Protein AF-T1D3G8-F1 (afdb_monomer_lite)

Organism: NCBI:txid410659

Foldseek 3Di:
DDDDFAEEEDEDPDPPDDPVNQQVVCVVPHDNRNRHPYYHYDNDADADPVGDRDD

Secondary structure (DSSP, 8-state):
-PPP--EEEE--SSTT--HHHHHHHHHHHS-GGGS-SEEEE-SSPPB-TTS-B--

Sequence (55 aa):
LYGEEVVAFVVKKNPDVKESDIIEYCRNNIAWFKCPKEIIFVDELPKNSVDKVQN

InterPro domains:
  IPR025110 AMP-binding enzyme, C-terminal domain [PF13193] (2-52)
  IPR045851 AMP-binding enzyme domain superfamily [G3DSA:3.30.300.30] (1-55)

Structure (mmCIF, N/CA/C/O backbone):
data_AF-T1D3G8-F1
#
_entry.id   AF-T1D3G8-F1
#
loop_
_atom_site.group_PDB
_atom_site.id
_atom_site.type_symbol
_atom_site.label_atom_id
_atom_site.label_alt_id
_atom_site.label_comp_id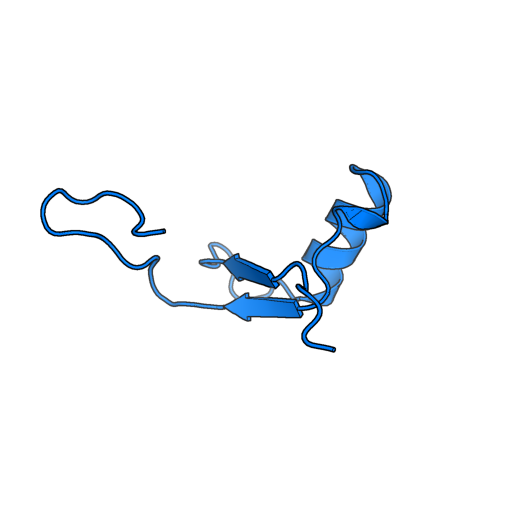
_atom_site.label_asym_id
_atom_site.label_entity_id
_atom_site.label_seq_id
_atom_site.pdbx_PDB_ins_code
_atom_site.Cartn_x
_atom_site.Cartn_y
_atom_site.Cartn_z
_atom_site.occupancy
_atom_site.B_iso_or_equiv
_atom_site.auth_seq_id
_atom_site.auth_comp_id
_atom_site.auth_asym_id
_atom_site.auth_atom_id
_atom_site.pdbx_PDB_model_num
ATOM 1 N N . LEU A 1 1 ? 11.112 19.738 -16.549 1.00 46.00 1 LEU A N 1
ATOM 2 C CA . LEU A 1 1 ? 11.675 18.920 -15.456 1.00 46.00 1 LEU A CA 1
ATOM 3 C C . LEU A 1 1 ? 10.675 17.815 -15.175 1.00 46.00 1 LEU A C 1
ATOM 5 O O . LEU A 1 1 ? 9.565 18.145 -14.786 1.00 46.00 1 LEU A O 1
ATOM 9 N N . TYR A 1 2 ? 11.022 16.558 -15.436 1.00 64.12 2 TYR A N 1
ATOM 10 C CA . TYR A 1 2 ? 10.207 15.423 -14.999 1.00 64.12 2 TYR A CA 1
ATOM 11 C C . TYR A 1 2 ? 10.719 15.021 -13.613 1.00 64.12 2 TYR A C 1
ATOM 13 O O . TYR A 1 2 ? 11.913 14.771 -13.464 1.00 64.12 2 TYR A O 1
ATOM 21 N N . GLY A 1 3 ? 9.858 15.101 -12.600 1.00 83.12 3 GLY A N 1
ATOM 22 C CA . GLY A 1 3 ? 10.142 14.622 -11.248 1.00 83.12 3 GLY A CA 1
ATOM 23 C C . GLY A 1 3 ? 9.580 13.217 -11.065 1.00 83.12 3 GLY A C 1
ATOM 24 O O . GLY A 1 3 ? 8.617 12.852 -11.736 1.00 83.12 3 GLY A O 1
ATOM 25 N N . GLU A 1 4 ? 10.182 12.442 -10.172 1.00 85.62 4 GLU A N 1
ATOM 26 C CA . GLU A 1 4 ? 9.658 11.141 -9.755 1.00 85.62 4 GLU A CA 1
ATOM 27 C C . GLU A 1 4 ? 8.808 11.318 -8.493 1.00 85.62 4 GLU A C 1
ATOM 29 O O . GLU A 1 4 ? 9.155 12.100 -7.604 1.00 85.62 4 GLU A O 1
ATOM 34 N N . GLU A 1 5 ? 7.698 10.588 -8.412 1.00 90.38 5 GLU A N 1
ATOM 35 C CA . GLU A 1 5 ? 6.809 10.575 -7.253 1.00 90.38 5 GLU A CA 1
ATOM 36 C C . GLU A 1 5 ? 6.676 9.151 -6.700 1.00 90.38 5 GLU A C 1
ATOM 38 O O . GLU A 1 5 ? 6.653 8.175 -7.449 1.00 90.38 5 GLU A O 1
ATOM 43 N N . VAL A 1 6 ? 6.610 9.022 -5.371 1.00 94.69 6 VAL A N 1
ATOM 44 C CA . VAL A 1 6 ? 6.438 7.725 -4.708 1.00 94.69 6 VAL A CA 1
ATOM 45 C C . VAL A 1 6 ? 4.962 7.336 -4.756 1.00 94.69 6 VAL A C 1
ATOM 47 O O . VAL A 1 6 ? 4.140 7.947 -4.073 1.00 94.69 6 VAL A O 1
ATOM 50 N N . VAL A 1 7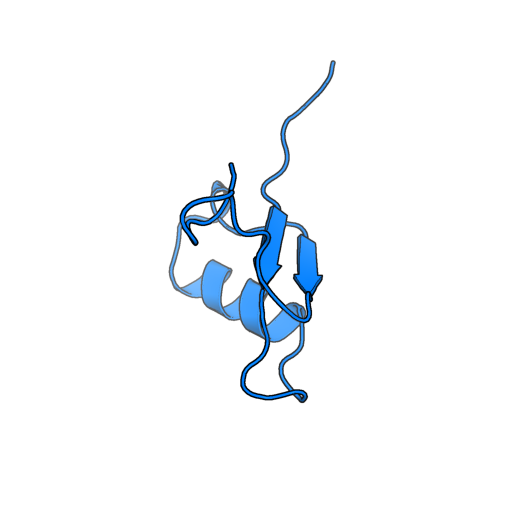 ? 4.645 6.291 -5.515 1.00 95.31 7 VAL A N 1
ATOM 51 C CA . VAL A 1 7 ? 3.301 5.706 -5.643 1.00 95.31 7 VAL A CA 1
ATOM 52 C C . VAL A 1 7 ? 3.333 4.271 -5.123 1.00 95.31 7 VAL A C 1
ATOM 54 O O . VAL A 1 7 ? 4.314 3.556 -5.340 1.00 95.31 7 VAL A O 1
ATOM 57 N N . ALA A 1 8 ? 2.276 3.833 -4.437 1.00 96.31 8 ALA A N 1
ATOM 58 C CA . ALA A 1 8 ? 2.156 2.450 -3.980 1.00 96.31 8 ALA A CA 1
ATOM 59 C C . ALA A 1 8 ? 0.947 1.744 -4.602 1.00 96.31 8 ALA A C 1
ATOM 61 O O . ALA A 1 8 ? -0.175 2.235 -4.519 1.00 96.31 8 ALA A O 1
ATOM 62 N N . PHE A 1 9 ? 1.173 0.548 -5.150 1.00 96.00 9 PHE A N 1
ATOM 63 C CA . PHE A 1 9 ? 0.118 -0.363 -5.594 1.00 96.00 9 PHE A CA 1
ATOM 64 C C . PHE A 1 9 ? -0.218 -1.349 -4.477 1.00 96.00 9 PHE A C 1
ATOM 66 O O . PHE A 1 9 ? 0.669 -2.025 -3.952 1.00 96.00 9 PHE A O 1
ATOM 73 N N . VAL A 1 10 ? -1.490 -1.426 -4.092 1.00 96.44 10 VAL A N 1
ATOM 74 C CA . VAL A 1 10 ? -1.926 -2.175 -2.909 1.00 96.44 10 VAL A CA 1
ATOM 75 C C . VAL A 1 10 ? -3.089 -3.095 -3.252 1.00 96.44 10 VAL A C 1
ATOM 77 O O . VAL A 1 10 ? -4.137 -2.650 -3.709 1.00 96.44 10 VAL A O 1
ATOM 80 N N . VAL A 1 11 ? -2.936 -4.381 -2.942 1.00 96.69 11 VAL A N 1
ATOM 81 C CA . VAL A 1 11 ? -4.050 -5.336 -2.916 1.00 96.69 11 VAL A CA 1
ATOM 82 C C . VAL A 1 11 ? -4.654 -5.331 -1.516 1.00 96.69 11 VAL A C 1
ATOM 84 O O . VAL A 1 11 ? -3.972 -5.631 -0.529 1.00 96.69 11 VAL A O 1
ATOM 87 N N . LYS A 1 12 ? -5.936 -4.978 -1.404 1.00 96.12 12 LYS A N 1
A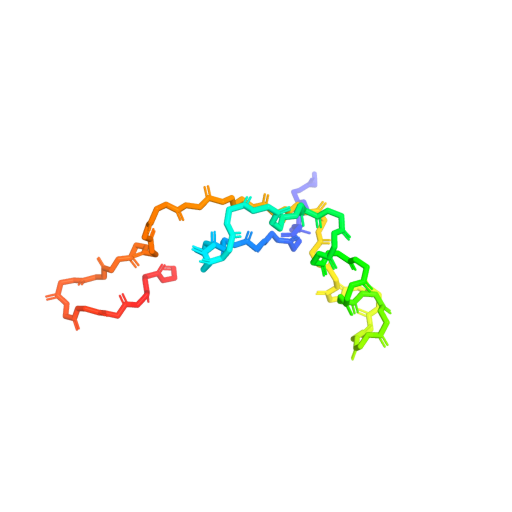TOM 88 C CA . LYS A 1 12 ? -6.625 -4.934 -0.110 1.00 96.12 12 LYS A CA 1
ATOM 89 C C . LYS A 1 12 ? -6.973 -6.338 0.370 1.00 96.12 12 LYS A C 1
ATOM 91 O O . LYS A 1 12 ? -7.631 -7.099 -0.327 1.00 96.12 12 LYS A O 1
ATOM 96 N N . LYS A 1 13 ? -6.625 -6.639 1.623 1.00 95.56 13 LYS A N 1
ATOM 97 C CA . LYS A 1 13 ? -7.214 -7.780 2.350 1.00 95.56 13 LYS A CA 1
ATOM 98 C C . LYS A 1 13 ? -8.540 -7.418 3.012 1.00 95.56 13 LYS A C 1
ATOM 100 O O . LYS A 1 13 ? -9.429 -8.254 3.096 1.00 95.56 13 LYS A O 1
ATOM 105 N N . ASN A 1 14 ? -8.648 -6.182 3.497 1.00 95.88 14 ASN A N 1
ATOM 106 C CA . ASN A 1 14 ? -9.870 -5.626 4.058 1.00 95.88 14 ASN A CA 1
ATOM 107 C C . ASN A 1 14 ? -10.367 -4.503 3.124 1.00 95.88 14 ASN A C 1
ATOM 109 O O . ASN A 1 14 ? -9.623 -3.535 2.930 1.00 95.88 14 ASN A O 1
ATOM 113 N N . PRO A 1 15 ? -11.579 -4.611 2.543 1.00 94.50 15 PRO A N 1
ATOM 114 C CA . PRO A 1 15 ? -12.118 -3.606 1.624 1.00 94.50 15 PRO A CA 1
ATOM 115 C C . PRO A 1 15 ? -12.289 -2.219 2.264 1.00 94.50 15 PRO A C 1
ATOM 117 O O . PRO A 1 15 ? -12.159 -1.214 1.558 1.00 94.50 15 PRO A O 1
ATOM 120 N N . ASP A 1 16 ? -12.488 -2.157 3.583 1.00 96.88 16 ASP A N 1
ATOM 121 C CA . ASP A 1 16 ? -12.742 -0.915 4.321 1.00 96.88 16 ASP A CA 1
ATOM 122 C C . ASP A 1 16 ? -11.494 -0.043 4.513 1.00 96.88 16 ASP A C 1
ATOM 124 O O . ASP A 1 16 ? -11.615 1.122 4.894 1.00 96.88 16 ASP A O 1
ATOM 128 N N . VAL A 1 17 ? -10.296 -0.576 4.235 1.00 97.12 17 VAL A N 1
ATOM 129 C CA . VAL A 1 17 ? -9.041 0.186 4.322 1.00 97.12 17 VAL A CA 1
ATOM 130 C C . VAL A 1 17 ? -9.061 1.322 3.311 1.00 97.12 17 VAL A C 1
ATOM 132 O O . VAL A 1 17 ? -9.277 1.101 2.119 1.00 97.12 17 VAL A O 1
ATOM 135 N N . LYS A 1 18 ? -8.788 2.541 3.764 1.00 97.62 18 LYS A N 1
ATOM 136 C CA . LYS A 1 18 ? -8.699 3.729 2.917 1.00 97.62 18 LYS A CA 1
ATOM 137 C C . LYS A 1 18 ? -7.246 4.062 2.615 1.00 97.62 18 LYS A C 1
ATOM 139 O O . LYS A 1 18 ? -6.324 3.680 3.331 1.00 97.62 18 LYS A O 1
ATOM 144 N N . GLU A 1 19 ? -7.051 4.828 1.552 1.00 97.69 19 GLU A N 1
ATOM 145 C CA . GLU A 1 19 ? -5.750 5.402 1.205 1.00 97.69 19 GLU A CA 1
ATOM 146 C C . GLU A 1 19 ? -5.154 6.216 2.368 1.00 97.69 19 GLU A C 1
ATOM 148 O O . GLU A 1 19 ? -3.977 6.061 2.692 1.00 97.69 19 GLU A O 1
ATOM 153 N N . SER A 1 20 ? -5.983 7.015 3.053 1.00 97.31 20 SER A N 1
ATOM 154 C CA . SER A 1 20 ? -5.571 7.817 4.211 1.00 97.31 20 SER A CA 1
ATOM 155 C C . SER A 1 20 ? -4.949 6.980 5.323 1.00 97.31 20 SER A C 1
ATOM 157 O O . SER A 1 20 ? -3.954 7.400 5.905 1.00 97.31 20 SER A O 1
ATOM 159 N N . ASP A 1 21 ? -5.500 5.793 5.580 1.00 97.94 21 ASP A N 1
ATOM 160 C CA . ASP A 1 21 ? -5.060 4.921 6.671 1.00 97.94 21 ASP A CA 1
ATOM 161 C C . ASP A 1 21 ? -3.637 4.408 6.401 1.00 97.94 21 ASP A C 1
ATOM 163 O O . ASP A 1 21 ? -2.790 4.363 7.292 1.00 97.94 21 ASP A O 1
ATOM 167 N N . ILE A 1 22 ? -3.351 4.073 5.138 1.00 97.56 22 ILE A N 1
ATOM 168 C CA . ILE A 1 22 ? -2.035 3.603 4.687 1.00 97.56 22 ILE A CA 1
ATOM 169 C C . ILE A 1 22 ? -1.024 4.752 4.714 1.00 97.56 22 ILE A C 1
ATOM 171 O O . ILE A 1 22 ? 0.088 4.586 5.216 1.00 97.56 22 ILE A O 1
ATOM 175 N N . ILE A 1 23 ? -1.405 5.929 4.212 1.00 97.06 23 ILE A N 1
ATOM 176 C CA . ILE A 1 23 ? -0.539 7.114 4.216 1.00 97.06 23 ILE A CA 1
ATOM 177 C C . ILE A 1 23 ? -0.204 7.531 5.652 1.00 97.06 23 ILE A C 1
ATOM 179 O O . ILE A 1 23 ? 0.957 7.808 5.953 1.00 97.06 23 ILE A O 1
ATOM 183 N N . GLU A 1 24 ? -1.187 7.567 6.552 1.00 97.88 24 GLU A N 1
ATOM 184 C CA . GLU A 1 24 ? -0.974 7.892 7.964 1.00 97.88 24 GLU A CA 1
ATOM 185 C C . GLU A 1 24 ? -0.066 6.864 8.644 1.00 97.88 24 GLU A C 1
ATOM 187 O O . GLU A 1 24 ? 0.885 7.239 9.336 1.00 97.88 24 GLU A O 1
ATOM 192 N N . TYR A 1 25 ? -0.277 5.574 8.371 1.00 97.94 25 TYR A N 1
ATOM 193 C CA . TYR A 1 25 ? 0.623 4.527 8.834 1.00 97.94 25 TYR A CA 1
ATOM 194 C C . TYR A 1 25 ? 2.063 4.767 8.353 1.00 97.94 25 TYR A C 1
ATOM 196 O O . TYR A 1 25 ? 2.989 4.759 9.164 1.00 97.94 25 TYR A O 1
ATOM 204 N N . CYS A 1 26 ? 2.281 5.049 7.066 1.00 97.88 26 CYS A N 1
ATOM 205 C CA . CYS A 1 26 ? 3.612 5.349 6.540 1.00 97.88 26 CYS A CA 1
ATOM 206 C C . CYS A 1 26 ? 4.228 6.596 7.194 1.00 97.88 26 CYS A C 1
ATOM 208 O O . CYS A 1 26 ? 5.374 6.546 7.634 1.00 97.88 26 CYS A O 1
ATOM 210 N N . ARG A 1 27 ? 3.481 7.694 7.339 1.00 96.75 27 ARG A N 1
ATOM 211 C CA . ARG A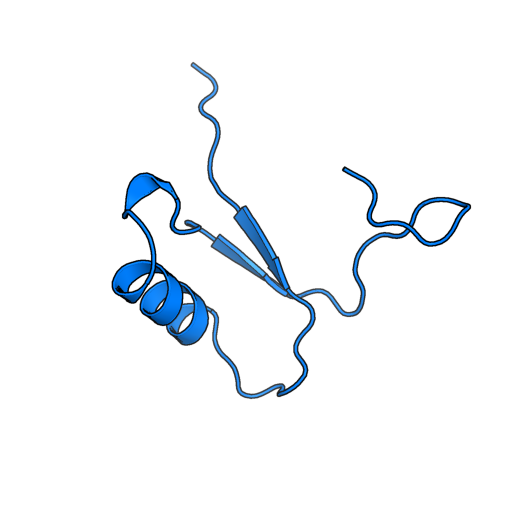 1 27 ? 3.978 8.924 7.988 1.00 96.75 27 ARG A CA 1
ATOM 212 C C . ARG A 1 27 ? 4.484 8.690 9.410 1.00 96.75 27 ARG A C 1
ATOM 214 O O . ARG A 1 27 ? 5.456 9.325 9.810 1.00 96.75 27 ARG A O 1
ATOM 221 N N . ASN A 1 28 ? 3.851 7.777 10.143 1.00 98.12 28 ASN A N 1
ATOM 222 C CA . ASN A 1 28 ? 4.214 7.454 11.521 1.00 98.12 28 ASN A CA 1
ATOM 223 C C . ASN A 1 28 ? 5.368 6.441 11.636 1.00 98.12 28 ASN A C 1
ATOM 225 O O . ASN A 1 28 ? 5.963 6.330 12.705 1.00 98.12 28 ASN A O 1
ATOM 229 N N . ASN A 1 29 ? 5.693 5.702 10.568 1.00 98.19 29 ASN A N 1
ATOM 230 C CA . ASN A 1 29 ? 6.634 4.574 10.626 1.00 98.19 29 ASN A CA 1
ATOM 231 C C . ASN A 1 29 ? 7.876 4.729 9.732 1.00 98.19 29 ASN A C 1
ATOM 233 O O . ASN A 1 29 ? 8.860 4.018 9.930 1.00 98.19 29 ASN A O 1
ATOM 237 N N . ILE A 1 30 ? 7.865 5.636 8.750 1.00 97.25 30 ILE A N 1
ATOM 238 C CA . ILE A 1 30 ? 8.992 5.870 7.838 1.00 97.25 30 ILE A CA 1
ATOM 239 C C . ILE A 1 30 ? 9.254 7.364 7.635 1.00 97.25 30 ILE A C 1
ATOM 241 O O . ILE A 1 30 ? 8.418 8.218 7.915 1.00 97.25 30 ILE A O 1
ATOM 245 N N . ALA A 1 31 ? 10.446 7.694 7.131 1.00 97.06 31 ALA A N 1
ATOM 246 C CA . ALA A 1 31 ? 10.800 9.073 6.817 1.00 97.06 31 ALA A CA 1
ATOM 247 C C . ALA A 1 31 ? 9.829 9.674 5.786 1.00 97.06 31 ALA A C 1
ATOM 249 O O . ALA A 1 31 ? 9.475 9.020 4.805 1.00 97.06 31 ALA A O 1
ATOM 250 N N . TRP A 1 32 ? 9.455 10.941 5.978 1.00 93.12 32 TRP A N 1
ATOM 251 C CA . TRP A 1 32 ? 8.391 11.611 5.218 1.00 93.12 32 TRP A CA 1
ATOM 252 C C . TRP A 1 32 ? 8.564 11.555 3.691 1.00 93.12 32 TRP A C 1
ATOM 254 O O . TRP A 1 32 ? 7.576 11.464 2.969 1.00 93.12 32 TRP A O 1
ATOM 264 N N . PHE A 1 33 ? 9.803 11.573 3.192 1.00 93.12 33 PHE A N 1
ATOM 265 C CA . PHE A 1 33 ? 10.110 11.527 1.757 1.00 93.12 33 PHE A CA 1
ATOM 266 C C . PHE A 1 33 ? 9.961 10.127 1.141 1.00 93.12 33 PHE A C 1
ATOM 268 O O . PHE A 1 33 ? 9.958 9.995 -0.076 1.00 93.12 33 PHE A O 1
ATOM 275 N N . LYS A 1 34 ? 9.851 9.082 1.971 1.00 95.19 34 LYS A N 1
ATOM 276 C CA . LYS A 1 34 ? 9.544 7.706 1.549 1.00 95.19 34 LYS A CA 1
ATOM 277 C C . LYS A 1 34 ? 8.053 7.388 1.634 1.00 95.19 34 LYS A C 1
ATOM 279 O O . LYS A 1 34 ? 7.640 6.318 1.201 1.00 95.19 34 LYS A O 1
ATOM 284 N N . CYS A 1 35 ? 7.259 8.271 2.237 1.00 97.25 35 CYS A N 1
ATOM 285 C CA . CYS A 1 35 ? 5.819 8.092 2.295 1.00 97.25 35 CYS A CA 1
ATOM 286 C C . CYS A 1 35 ? 5.241 8.255 0.883 1.00 97.25 35 CYS A C 1
ATOM 288 O O . CYS 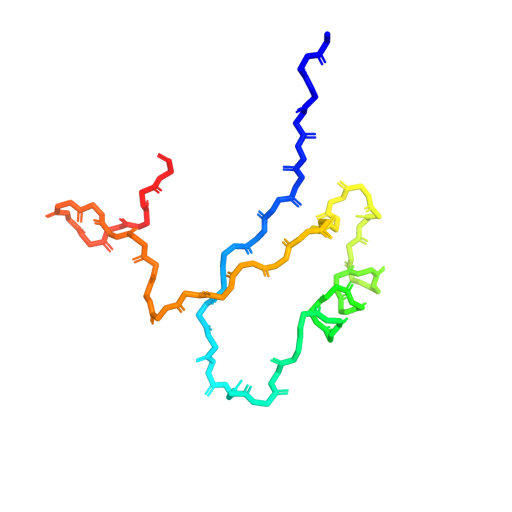A 1 35 ? 5.527 9.276 0.246 1.00 97.25 35 CYS A O 1
ATOM 290 N N . PRO A 1 36 ? 4.427 7.300 0.403 1.00 97.06 36 PRO A N 1
ATOM 291 C CA . PRO A 1 36 ? 3.748 7.451 -0.872 1.00 97.06 36 PRO A CA 1
ATOM 292 C C . PRO A 1 36 ? 2.860 8.698 -0.873 1.00 97.06 36 PRO A C 1
ATOM 294 O O . PRO A 1 36 ? 2.324 9.107 0.165 1.00 97.06 36 PRO A O 1
ATOM 297 N N . LYS A 1 37 ? 2.756 9.318 -2.046 1.00 94.88 37 LYS A N 1
ATOM 298 C CA . LYS A 1 37 ? 1.878 10.456 -2.328 1.00 94.88 37 LYS A CA 1
ATOM 299 C C . LYS A 1 37 ? 0.504 10.011 -2.812 1.00 94.88 37 LYS A C 1
ATOM 301 O O . LYS A 1 37 ? -0.458 10.723 -2.555 1.00 94.88 37 LYS A O 1
ATOM 306 N N . GLU A 1 38 ? 0.443 8.834 -3.425 1.00 95.94 38 GLU A N 1
ATOM 307 C CA . GLU A 1 38 ? -0.767 8.217 -3.959 1.00 95.94 38 GLU A CA 1
ATOM 308 C C . GLU A 1 38 ? -0.766 6.709 -3.667 1.00 95.94 38 GLU A C 1
ATOM 310 O O . GLU A 1 38 ? 0.278 6.042 -3.743 1.00 95.94 38 GLU A O 1
ATOM 315 N N . ILE A 1 39 ? -1.944 6.174 -3.336 1.00 97.69 39 ILE A N 1
ATOM 316 C CA . ILE A 1 39 ? -2.193 4.737 -3.195 1.00 97.69 39 ILE A CA 1
ATOM 317 C C . ILE A 1 39 ? -3.157 4.266 -4.286 1.00 97.69 39 ILE A C 1
ATOM 319 O O . ILE A 1 39 ? -4.332 4.626 -4.293 1.00 97.69 39 ILE A O 1
ATOM 323 N N . ILE A 1 40 ? -2.690 3.370 -5.153 1.00 96.69 40 ILE A N 1
ATOM 324 C CA . ILE A 1 40 ? -3.502 2.750 -6.200 1.00 96.69 40 ILE A CA 1
ATOM 325 C C . ILE A 1 40 ? -3.917 1.356 -5.736 1.00 96.69 40 ILE A C 1
ATOM 327 O O . ILE A 1 40 ? -3.085 0.464 -5.555 1.00 96.69 40 ILE A O 1
ATOM 331 N N . PHE A 1 41 ? -5.219 1.149 -5.548 1.00 97.00 41 PHE A N 1
ATOM 332 C CA . PHE A 1 41 ? -5.747 -0.173 -5.227 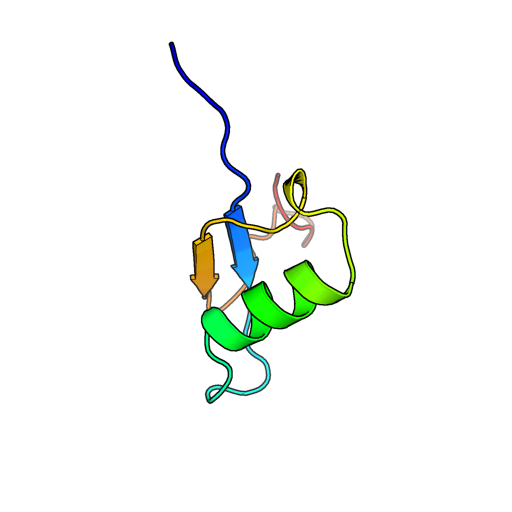1.00 97.00 41 PHE A CA 1
ATOM 333 C C . PHE A 1 41 ? -5.927 -1.012 -6.491 1.00 97.00 41 PHE A C 1
ATOM 335 O O . PHE A 1 41 ? -6.526 -0.556 -7.461 1.00 97.00 41 PHE A O 1
ATOM 342 N N . VAL A 1 42 ? -5.421 -2.244 -6.457 1.00 95.56 42 VAL A N 1
ATOM 343 C CA . VAL A 1 42 ? -5.523 -3.222 -7.549 1.00 95.56 42 VAL A CA 1
ATOM 344 C C . VAL A 1 42 ? -6.058 -4.546 -7.014 1.00 95.56 42 VAL A C 1
ATOM 346 O O . VAL A 1 42 ? -5.826 -4.884 -5.852 1.00 95.56 42 VAL A O 1
ATOM 349 N N . ASP A 1 43 ? -6.762 -5.300 -7.857 1.00 93.19 43 ASP A N 1
ATOM 350 C CA . ASP A 1 43 ? -7.288 -6.621 -7.484 1.00 93.19 43 ASP A CA 1
ATOM 351 C C . ASP A 1 43 ? -6.156 -7.644 -7.304 1.00 93.19 43 ASP A C 1
ATOM 353 O O . ASP A 1 43 ? -6.189 -8.487 -6.407 1.00 93.19 43 ASP A O 1
ATOM 357 N N . GLU A 1 44 ? -5.108 -7.522 -8.119 1.00 92.12 44 GLU A N 1
ATOM 358 C CA . GLU A 1 44 ? -3.883 -8.303 -8.024 1.00 92.12 44 GLU A CA 1
ATOM 359 C C . GLU A 1 44 ? -2.663 -7.477 -8.447 1.00 92.12 44 GLU A C 1
ATOM 361 O O . GLU A 1 44 ? -2.769 -6.519 -9.214 1.00 92.12 44 GLU A O 1
ATOM 366 N N . LEU A 1 45 ? -1.485 -7.841 -7.935 1.00 90.50 45 LEU A N 1
ATOM 367 C CA . LEU A 1 45 ? -0.235 -7.242 -8.399 1.00 90.50 45 LEU A CA 1
ATOM 368 C C . LEU A 1 45 ? 0.144 -7.832 -9.764 1.00 90.50 45 LEU A C 1
ATOM 370 O O . LEU A 1 45 ? 0.027 -9.048 -9.934 1.00 90.50 45 LEU A O 1
ATOM 374 N N . PRO A 1 46 ? 0.656 -7.020 -10.708 1.00 81.38 46 PRO A N 1
ATOM 375 C CA . PRO A 1 46 ? 1.063 -7.510 -12.015 1.00 81.38 46 PRO A CA 1
ATOM 376 C C . PRO A 1 46 ? 2.182 -8.536 -11.855 1.00 81.38 46 PRO A C 1
ATOM 378 O O . PRO A 1 46 ? 3.251 -8.240 -11.311 1.00 81.38 46 PRO A O 1
ATOM 381 N N . LYS A 1 47 ? 1.926 -9.755 -12.325 1.00 77.00 47 LYS A N 1
ATOM 382 C CA . LYS A 1 47 ? 2.891 -10.847 -12.305 1.00 77.00 47 LYS A CA 1
ATOM 383 C C . LYS A 1 47 ? 3.539 -11.010 -13.676 1.00 77.00 47 LYS A C 1
ATOM 385 O O . LYS A 1 47 ? 2.861 -10.985 -14.697 1.00 77.00 47 LYS A O 1
ATOM 390 N N . ASN A 1 48 ? 4.848 -11.228 -13.701 1.00 67.62 48 ASN A N 1
ATOM 391 C CA . ASN A 1 48 ? 5.565 -11.654 -14.896 1.00 67.62 48 ASN A CA 1
ATOM 392 C C . ASN A 1 48 ? 5.311 -13.148 -15.184 1.00 67.62 48 ASN A C 1
ATOM 394 O O . ASN A 1 48 ? 4.712 -13.856 -14.375 1.00 67.62 48 ASN A O 1
ATOM 398 N N . SER A 1 49 ? 5.810 -13.661 -16.315 1.00 69.19 49 SER A N 1
ATOM 399 C CA . SER A 1 49 ? 5.590 -15.047 -16.776 1.00 69.19 49 SER A CA 1
ATOM 400 C C . SER A 1 49 ? 6.063 -16.152 -15.813 1.00 69.19 49 SER A C 1
ATOM 402 O O . SER A 1 49 ? 5.841 -17.328 -16.085 1.00 69.19 49 SER A O 1
ATOM 404 N N . VAL A 1 50 ? 6.729 -15.794 -14.709 1.00 76.88 50 VAL A N 1
ATOM 405 C CA . VAL A 1 50 ? 7.184 -16.699 -13.642 1.00 76.88 50 VAL A CA 1
ATOM 406 C C . VAL A 1 50 ? 6.617 -16.319 -12.263 1.00 76.88 50 VAL A C 1
ATOM 408 O O . VAL A 1 50 ? 7.223 -16.626 -11.239 1.00 76.88 50 VAL A O 1
ATOM 411 N N . ASP A 1 51 ? 5.456 -15.657 -12.231 1.00 65.00 51 ASP A N 1
ATOM 412 C CA . ASP A 1 51 ? 4.679 -15.309 -11.028 1.00 65.00 51 ASP A CA 1
ATOM 413 C C . ASP A 1 51 ? 5.317 -14.246 -10.101 1.00 65.00 51 ASP A C 1
ATOM 415 O O . ASP A 1 51 ? 4.886 -14.072 -8.962 1.00 65.00 51 ASP A O 1
ATOM 419 N N . LYS A 1 52 ? 6.334 -13.495 -10.553 1.00 72.50 52 LYS A N 1
ATOM 420 C CA . LYS A 1 52 ? 6.937 -12.404 -9.756 1.00 72.50 52 LYS A CA 1
ATOM 421 C C . LYS A 1 52 ? 6.333 -11.049 -10.092 1.00 72.50 52 LYS A C 1
ATOM 423 O O . LYS A 1 52 ? 6.020 -10.798 -11.248 1.00 72.50 52 LYS A O 1
ATOM 428 N N . VAL A 1 53 ? 6.283 -10.149 -9.110 1.00 71.38 53 VAL A N 1
ATOM 429 C CA . VAL A 1 53 ? 5.904 -8.744 -9.331 1.00 71.38 53 VAL A CA 1
ATOM 430 C C . VAL A 1 53 ? 6.818 -8.130 -10.397 1.00 71.38 53 VAL A C 1
ATOM 432 O O . VAL A 1 53 ? 8.044 -8.225 -10.290 1.00 71.38 53 VAL A O 1
ATOM 435 N N . GLN A 1 54 ? 6.225 -7.569 -11.450 1.00 63.78 54 GLN A N 1
ATOM 436 C CA . GLN A 1 54 ? 6.956 -6.967 -12.563 1.00 63.78 54 GLN A CA 1
ATOM 437 C C . GLN A 1 54 ? 7.207 -5.484 -12.252 1.00 63.78 54 GLN A C 1
ATOM 439 O O . GLN A 1 54 ? 6.253 -4.724 -12.106 1.00 63.78 54 GLN A O 1
ATOM 444 N N . ASN A 1 55 ? 8.485 -5.123 -12.081 1.00 51.47 55 ASN A N 1
ATOM 445 C CA . ASN A 1 55 ? 8.944 -3.740 -11.892 1.00 51.47 55 ASN A CA 1
ATOM 446 C C . ASN A 1 55 ? 8.961 -2.967 -13.210 1.00 51.47 55 ASN A C 1
ATOM 448 O O . ASN A 1 55 ? 9.296 -3.597 -14.242 1.00 51.47 55 ASN A O 1
#

pLDDT: mean 89.32, std 12.86, range [46.0, 98.19]

Radius of gyration: 13.14 Å; chains: 1; bounding box: 24×36×28 Å